Protein AF-A0A7K4F424-F1 (afdb_monomer)

Solvent-accessible surface area (backbone atoms only — not comparable to full-atom values): 5458 Å² total; per-residue (Å²): 110,64,53,72,50,64,30,34,45,78,42,71,49,81,45,98,79,65,29,37,39,34,35,35,38,39,95,97,40,77,47,81,43,26,26,52,77,48,90,92,50,90,49,78,39,56,59,72,60,48,54,52,52,58,67,36,50,92,50,72,43,27,36,39,41,34,26,42,72,80,76,43,75,75,54,74,47,82,42,74,47,83,66,92,81,78,79,75,82,78,128

Sequence (91 aa):
MSYSLFGQVVGVRKFVNGDIEVDFYHEDEITEYRYSSDQSRLGNFPKELTESLASTLATNICIEIYFDENDTPTHIELEECDDPEEDDPEE

pLDDT: mean 88.18, std 11.83, range [49.56, 96.75]

Secondary structure (DSSP, 8-state):
--EEEEEEEEEEEE-TTS-EEEEEEETTEEEEEEE-S-TTS---S-HHHHHHHHHSTTSSEEEEEEE-TTS-EEEEEEEE---TT------

Structure (mmCIF, N/CA/C/O backbone):
data_AF-A0A7K4F424-F1
#
_entry.id   AF-A0A7K4F424-F1
#
loop_
_atom_site.group_PDB
_atom_site.id
_atom_site.type_symbol
_atom_site.label_atom_id
_atom_site.label_alt_id
_atom_site.label_comp_id
_atom_site.label_asym_id
_atom_site.label_entity_id
_atom_site.label_seq_id
_atom_site.pdbx_PDB_ins_code
_atom_site.Cartn_x
_atom_site.Cartn_y
_atom_site.Cartn_z
_atom_site.occupancy
_atom_site.B_iso_or_equiv
_atom_site.auth_seq_id
_atom_site.auth_comp_id
_atom_site.auth_asym_id
_atom_site.auth_atom_id
_atom_site.pdbx_PDB_model_num
ATOM 1 N N . MET A 1 1 ? 7.194 13.286 14.187 1.00 72.81 1 MET A N 1
ATOM 2 C CA . MET A 1 1 ? 7.870 13.534 12.893 1.00 72.81 1 MET A CA 1
ATOM 3 C C . MET A 1 1 ? 7.011 12.909 11.818 1.00 72.81 1 MET A C 1
ATOM 5 O O . MET A 1 1 ? 6.816 11.705 11.870 1.00 72.81 1 MET A O 1
ATOM 9 N N . SER A 1 2 ? 6.471 13.717 10.911 1.00 89.06 2 SER A N 1
ATOM 10 C CA . SER A 1 2 ? 5.857 13.236 9.671 1.00 89.06 2 SER A CA 1
ATOM 11 C C . SER A 1 2 ? 6.946 12.778 8.700 1.00 89.06 2 SER A C 1
ATOM 13 O O . SER A 1 2 ? 8.017 13.392 8.663 1.00 89.06 2 SER A O 1
ATOM 15 N N . TYR A 1 3 ? 6.674 11.741 7.918 1.00 93.94 3 TYR A N 1
ATOM 16 C CA . TYR A 1 3 ? 7.567 11.233 6.874 1.00 93.94 3 TYR A CA 1
ATOM 17 C C . TYR A 1 3 ? 6.755 10.779 5.662 1.00 93.94 3 TYR A C 1
ATOM 19 O O . TYR A 1 3 ? 5.530 10.676 5.740 1.00 93.94 3 TYR A O 1
ATOM 27 N N . SER A 1 4 ? 7.431 10.519 4.549 1.00 94.44 4 SER A N 1
ATOM 28 C CA . SER A 1 4 ? 6.825 9.950 3.351 1.00 94.44 4 SER A CA 1
ATOM 29 C C . SER A 1 4 ? 7.601 8.730 2.863 1.00 94.44 4 SER A C 1
ATOM 31 O O . SER A 1 4 ? 8.777 8.564 3.187 1.00 94.44 4 SER A O 1
ATOM 33 N N . LEU A 1 5 ? 6.918 7.854 2.124 1.00 94.50 5 LEU A N 1
ATOM 34 C CA . LEU A 1 5 ? 7.502 6.689 1.461 1.00 94.50 5 LEU A CA 1
ATOM 35 C C . LEU A 1 5 ? 7.214 6.770 -0.035 1.00 94.50 5 LEU A C 1
ATOM 37 O O . LEU A 1 5 ? 6.050 6.781 -0.432 1.00 94.50 5 LEU A O 1
ATOM 41 N N . PHE A 1 6 ? 8.267 6.792 -0.846 1.00 94.38 6 PHE A N 1
ATOM 42 C CA . PHE A 1 6 ? 8.178 6.828 -2.305 1.00 94.38 6 PHE A CA 1
ATOM 43 C C . PHE A 1 6 ? 8.438 5.445 -2.904 1.00 94.38 6 PHE A C 1
ATOM 45 O O . PHE A 1 6 ? 9.461 4.825 -2.614 1.00 94.38 6 PHE A O 1
ATOM 52 N N . GLY A 1 7 ? 7.539 4.945 -3.743 1.00 94.00 7 GLY A N 1
ATOM 53 C CA . GLY A 1 7 ? 7.650 3.582 -4.249 1.00 94.00 7 GLY A CA 1
ATOM 54 C C . GLY A 1 7 ? 6.583 3.203 -5.263 1.00 94.00 7 GLY A C 1
ATOM 55 O O . GLY A 1 7 ? 5.873 4.053 -5.793 1.00 94.00 7 GLY A O 1
ATOM 56 N N . GLN A 1 8 ? 6.455 1.907 -5.536 1.00 94.44 8 GLN A N 1
ATOM 57 C CA . GLN A 1 8 ? 5.530 1.392 -6.544 1.00 94.44 8 GLN A CA 1
ATOM 58 C C . GLN A 1 8 ? 4.715 0.209 -6.022 1.00 94.44 8 GLN A C 1
ATOM 60 O O . GLN A 1 8 ? 5.173 -0.604 -5.220 1.00 94.44 8 GLN A O 1
ATOM 65 N N . VAL A 1 9 ? 3.483 0.086 -6.512 1.00 96.12 9 VAL A N 1
ATOM 66 C CA . VAL A 1 9 ? 2.626 -1.069 -6.233 1.00 96.12 9 VAL A CA 1
ATOM 67 C C . VAL A 1 9 ? 3.029 -2.241 -7.122 1.00 96.12 9 VAL A C 1
ATOM 69 O O . VAL A 1 9 ? 2.885 -2.192 -8.343 1.00 96.12 9 VAL A O 1
ATOM 72 N N . VAL A 1 10 ? 3.486 -3.322 -6.489 1.00 95.19 10 VAL A N 1
ATOM 73 C CA . VAL A 1 10 ? 3.966 -4.540 -7.166 1.00 95.19 10 VAL A CA 1
ATOM 74 C C . VAL A 1 10 ? 2.988 -5.711 -7.059 1.00 95.19 10 VAL A C 1
ATOM 76 O O . VAL A 1 10 ? 3.094 -6.683 -7.806 1.00 95.19 10 VAL A O 1
ATOM 79 N N . GLY A 1 11 ? 1.997 -5.620 -6.169 1.00 96.50 11 GLY A N 1
ATOM 80 C CA . GLY A 1 11 ? 0.981 -6.653 -5.984 1.00 96.50 11 GLY A CA 1
ATOM 81 C C . GLY A 1 11 ? -0.320 -6.096 -5.421 1.00 96.50 11 GLY A C 1
ATOM 82 O O . GLY A 1 11 ? -0.313 -5.190 -4.594 1.00 96.50 11 GLY A O 1
ATOM 83 N N . VAL A 1 12 ? -1.456 -6.639 -5.871 1.00 96.69 12 VAL A N 1
ATOM 84 C CA . VAL A 1 12 ? -2.789 -6.301 -5.348 1.00 96.69 12 VAL A CA 1
ATOM 85 C C . VAL A 1 12 ? -3.629 -7.564 -5.235 1.00 96.69 12 VAL A C 1
ATOM 87 O O . VAL A 1 12 ? -3.748 -8.334 -6.190 1.00 96.69 12 VAL A O 1
ATOM 90 N N . ARG A 1 13 ? -4.279 -7.751 -4.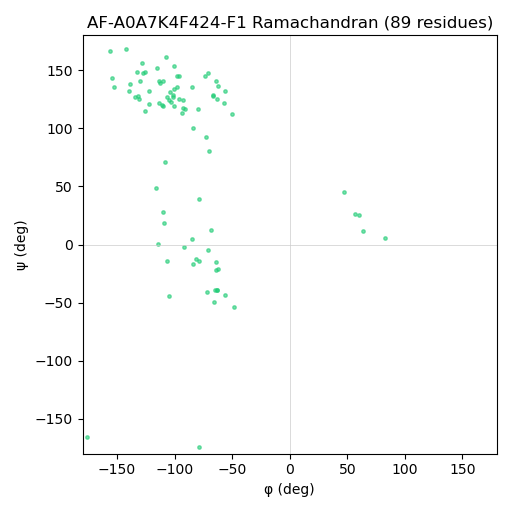086 1.00 95.88 13 ARG A N 1
ATOM 91 C CA . ARG A 1 13 ? -5.209 -8.855 -3.828 1.00 95.88 13 ARG A CA 1
ATOM 92 C C . ARG A 1 13 ? -6.533 -8.265 -3.355 1.00 95.88 13 ARG A C 1
ATOM 94 O O . ARG A 1 13 ? -6.603 -7.639 -2.303 1.00 95.88 13 ARG A O 1
ATOM 101 N N . LYS A 1 14 ? -7.591 -8.443 -4.152 1.00 94.06 14 LYS A N 1
ATOM 102 C CA . LYS A 1 14 ? -8.960 -8.021 -3.812 1.00 94.06 14 LYS A CA 1
ATOM 103 C C . LYS A 1 14 ? -9.779 -9.242 -3.424 1.00 94.06 14 LYS A C 1
ATOM 105 O O . LYS A 1 14 ? -9.898 -10.186 -4.205 1.00 94.06 14 LYS A O 1
ATOM 110 N N . PHE A 1 15 ? -10.357 -9.216 -2.233 1.00 92.38 15 PHE A N 1
ATOM 111 C CA . PHE A 1 15 ? -11.125 -10.330 -1.694 1.00 92.38 15 PHE A CA 1
ATOM 112 C C . PHE A 1 15 ? -12.630 -10.089 -1.844 1.00 92.38 15 PHE A C 1
ATOM 114 O O . PHE A 1 15 ? -13.113 -8.958 -1.868 1.00 92.38 15 PHE A O 1
ATOM 121 N N . VAL A 1 16 ? -13.409 -11.172 -1.907 1.00 91.12 16 VAL A N 1
ATOM 122 C CA . VAL A 1 16 ? -14.878 -11.112 -2.064 1.00 91.12 16 VAL A CA 1
ATOM 123 C C . VAL A 1 16 ? -15.597 -10.421 -0.899 1.00 91.12 16 VAL A C 1
ATOM 125 O O . VAL A 1 16 ? -16.725 -9.966 -1.059 1.00 91.12 16 VAL A O 1
ATOM 128 N N . ASN A 1 17 ? -14.958 -10.338 0.268 1.00 89.12 17 ASN A N 1
ATOM 129 C CA . ASN A 1 17 ? -15.459 -9.638 1.452 1.00 89.12 17 ASN A CA 1
ATOM 130 C C . ASN A 1 17 ? -15.127 -8.130 1.451 1.00 89.12 17 ASN A C 1
ATOM 132 O O . ASN A 1 17 ? -15.405 -7.447 2.434 1.00 89.12 17 ASN A O 1
ATOM 136 N N . GLY A 1 18 ? -14.537 -7.612 0.369 1.00 88.00 18 GLY A N 1
ATOM 137 C CA . GLY A 1 18 ? -14.170 -6.204 0.236 1.00 88.00 18 GLY A CA 1
ATOM 138 C C . GLY A 1 18 ? -12.841 -5.827 0.890 1.00 88.00 18 GLY A C 1
ATOM 139 O O . GLY A 1 18 ? -12.511 -4.644 0.897 1.00 88.00 18 GLY A O 1
ATOM 140 N N . ASP A 1 19 ? -12.086 -6.797 1.418 1.00 93.19 19 ASP A N 1
ATOM 141 C CA . ASP A 1 19 ? -10.712 -6.560 1.861 1.00 93.19 19 ASP A CA 1
ATOM 142 C C . ASP A 1 19 ? -9.805 -6.343 0.641 1.00 93.19 19 ASP A C 1
ATOM 144 O O . ASP A 1 19 ? -10.020 -6.917 -0.437 1.00 93.19 19 ASP A O 1
ATOM 148 N N . ILE A 1 20 ? -8.782 -5.513 0.822 1.00 94.75 20 ILE A N 1
ATOM 149 C CA . ILE A 1 20 ? -7.778 -5.220 -0.199 1.00 94.75 20 ILE A CA 1
ATOM 150 C C . ILE A 1 20 ? -6.406 -5.287 0.461 1.00 94.75 20 ILE A C 1
ATOM 152 O O . ILE A 1 20 ? -6.175 -4.615 1.463 1.00 94.75 20 ILE A O 1
ATOM 156 N N . GLU A 1 21 ? -5.510 -6.079 -0.114 1.00 95.69 21 GLU A N 1
ATOM 157 C CA . GLU A 1 21 ? -4.088 -6.111 0.232 1.00 95.69 21 GLU A CA 1
ATOM 158 C C . GLU A 1 21 ? -3.277 -5.569 -0.943 1.00 95.69 21 GLU A C 1
ATOM 160 O O . GLU A 1 21 ? -3.579 -5.862 -2.105 1.00 95.69 21 GLU A O 1
ATOM 165 N N . VAL A 1 22 ? -2.268 -4.766 -0.630 1.00 96.50 22 VAL A N 1
ATOM 166 C CA . VAL A 1 22 ? -1.374 -4.112 -1.580 1.00 96.50 22 VAL A CA 1
ATOM 167 C C . VAL A 1 22 ? 0.059 -4.355 -1.129 1.00 96.50 22 VAL A C 1
ATOM 169 O O . VAL A 1 22 ? 0.415 -4.014 -0.005 1.00 96.50 22 VAL A O 1
ATOM 172 N N . ASP A 1 23 ? 0.874 -4.904 -2.021 1.00 96.75 23 ASP A N 1
ATOM 173 C CA . ASP A 1 23 ? 2.316 -5.024 -1.837 1.00 96.75 23 ASP A CA 1
ATOM 174 C C . ASP A 1 23 ? 2.978 -3.775 -2.435 1.00 96.75 23 ASP A C 1
ATOM 176 O O . ASP A 1 23 ? 2.872 -3.524 -3.642 1.00 9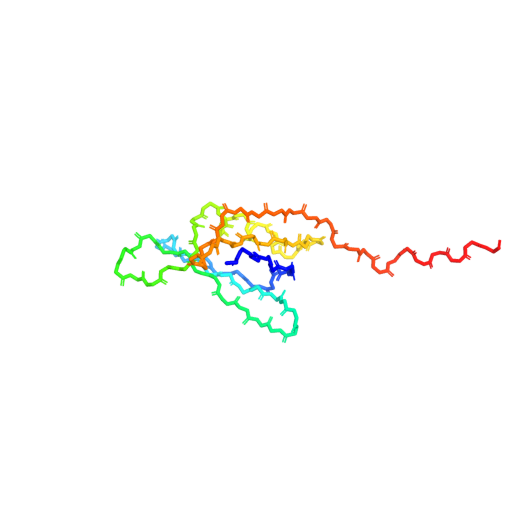6.75 23 ASP A O 1
ATOM 180 N N . PHE A 1 24 ? 3.632 -2.980 -1.590 1.00 95.81 24 PHE A N 1
ATOM 181 C CA . PHE A 1 24 ? 4.285 -1.724 -1.948 1.00 95.81 24 PHE A CA 1
ATOM 182 C C . PHE A 1 24 ? 5.803 -1.863 -1.853 1.00 95.81 24 PHE A C 1
ATOM 184 O O . PHE A 1 24 ? 6.328 -2.172 -0.786 1.00 95.81 24 PHE A O 1
ATOM 191 N N . TYR A 1 25 ? 6.497 -1.648 -2.967 1.00 94.75 25 TYR A N 1
ATOM 192 C CA . TYR A 1 25 ? 7.951 -1.707 -3.064 1.00 94.75 25 TYR A CA 1
ATOM 193 C C . TYR A 1 25 ? 8.569 -0.325 -2.846 1.00 94.75 25 TYR A C 1
ATOM 195 O O . TYR A 1 25 ? 8.235 0.610 -3.572 1.00 94.75 25 TYR A O 1
ATOM 203 N N . HIS A 1 26 ? 9.477 -0.212 -1.881 1.00 93.31 26 HIS A N 1
ATOM 204 C CA . HIS A 1 26 ? 10.198 1.010 -1.521 1.00 93.31 26 HIS A CA 1
ATOM 205 C C . HIS A 1 26 ? 11.554 0.635 -0.904 1.00 93.31 26 HIS A C 1
ATOM 207 O O . HIS A 1 26 ? 11.599 -0.269 -0.079 1.00 93.31 26 HIS A O 1
ATOM 213 N N . GLU A 1 27 ? 12.643 1.312 -1.294 1.00 91.00 27 GLU A N 1
ATOM 214 C CA . GLU A 1 27 ? 13.999 1.115 -0.728 1.00 91.00 27 GLU A CA 1
ATOM 215 C C . GLU A 1 27 ? 14.447 -0.362 -0.613 1.00 91.00 27 GLU A C 1
ATOM 217 O O . GLU A 1 27 ? 14.996 -0.790 0.396 1.00 91.00 27 GLU A O 1
ATOM 222 N N . ASP A 1 28 ? 14.217 -1.156 -1.665 1.00 90.19 28 ASP A N 1
ATOM 223 C CA . ASP A 1 28 ? 14.521 -2.600 -1.719 1.00 90.19 28 ASP A CA 1
ATOM 224 C C . ASP A 1 28 ? 13.730 -3.480 -0.726 1.00 90.19 28 ASP A C 1
ATOM 226 O O . ASP A 1 28 ? 13.997 -4.678 -0.587 1.00 90.19 28 ASP A O 1
ATOM 230 N N . GLU A 1 29 ? 12.699 -2.923 -0.091 1.00 94.25 29 GLU A N 1
ATOM 231 C CA . GLU A 1 29 ? 11.781 -3.621 0.802 1.00 94.25 29 GLU A CA 1
ATOM 232 C C . GLU A 1 29 ? 10.350 -3.643 0.242 1.00 94.25 29 GLU A C 1
ATOM 234 O O . GLU A 1 29 ? 9.920 -2.770 -0.515 1.00 94.25 29 GLU A O 1
ATOM 239 N N . ILE A 1 30 ? 9.586 -4.677 0.613 1.00 95.12 30 ILE A N 1
ATOM 240 C CA .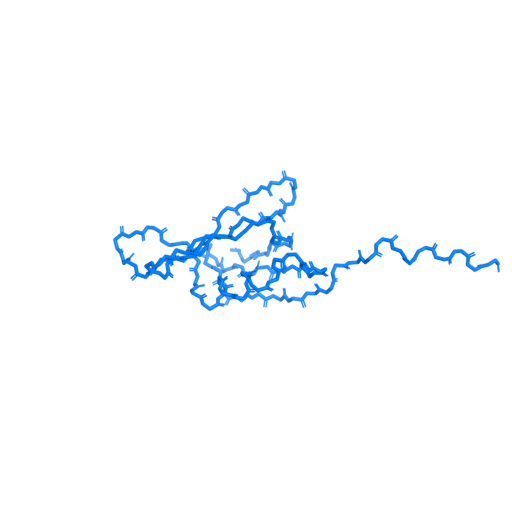 ILE A 1 30 ? 8.155 -4.782 0.301 1.00 95.12 30 ILE A CA 1
ATOM 241 C C . ILE A 1 30 ? 7.364 -4.622 1.596 1.00 95.12 30 ILE A C 1
ATOM 243 O O . ILE A 1 30 ? 7.481 -5.441 2.509 1.00 95.12 30 ILE A O 1
ATOM 247 N N . THR A 1 31 ? 6.520 -3.596 1.641 1.00 94.31 31 THR A N 1
ATOM 248 C CA . THR A 1 31 ? 5.574 -3.335 2.729 1.00 94.31 31 THR A CA 1
ATOM 249 C C . THR A 1 31 ? 4.161 -3.728 2.303 1.00 94.31 31 THR A C 1
ATOM 251 O O . THR A 1 31 ? 3.701 -3.339 1.232 1.00 94.31 31 THR A O 1
ATOM 254 N N . GLU A 1 32 ? 3.450 -4.487 3.141 1.00 94.94 32 GLU A N 1
ATOM 255 C CA . GLU A 1 32 ? 2.056 -4.870 2.883 1.00 94.94 32 GLU A CA 1
ATOM 256 C C . GLU A 1 32 ? 1.085 -3.872 3.539 1.00 94.94 32 GLU A C 1
ATOM 258 O O . GLU A 1 32 ? 1.020 -3.732 4.768 1.00 94.94 32 GLU A O 1
ATOM 263 N N . TYR A 1 33 ? 0.285 -3.201 2.710 1.00 94.31 33 TYR A N 1
ATOM 264 C CA . TYR A 1 33 ? -0.826 -2.363 3.147 1.00 94.31 33 TYR A CA 1
ATOM 265 C C . TYR A 1 33 ? -2.146 -3.098 2.988 1.00 94.31 33 TYR A C 1
ATOM 267 O O . TYR A 1 33 ? -2.439 -3.679 1.944 1.00 94.31 33 TYR A O 1
ATOM 275 N N . ARG A 1 34 ? -2.983 -3.038 4.022 1.00 94.62 34 ARG A N 1
ATOM 276 C CA . ARG A 1 34 ? -4.267 -3.724 4.055 1.00 94.62 34 ARG A CA 1
ATOM 277 C C . ARG A 1 34 ? -5.388 -2.806 4.500 1.00 94.62 34 ARG A C 1
ATOM 279 O O . ARG A 1 34 ? -5.364 -2.249 5.600 1.00 94.62 34 ARG A O 1
ATOM 286 N N . TYR A 1 35 ? -6.434 -2.788 3.685 1.00 94.19 35 TYR A N 1
ATOM 287 C CA . TYR A 1 35 ? -7.764 -2.372 4.091 1.00 94.19 35 TYR A CA 1
ATOM 288 C C . TYR A 1 35 ? -8.618 -3.602 4.411 1.00 94.19 35 TYR A C 1
ATOM 290 O O . TYR A 1 35 ? -8.648 -4.568 3.644 1.00 94.19 35 TYR A O 1
ATOM 298 N N . SER A 1 36 ? -9.354 -3.550 5.524 1.00 92.25 36 SER A N 1
ATOM 299 C CA . SER A 1 36 ? -10.409 -4.519 5.815 1.00 92.25 36 SER A CA 1
ATOM 300 C C . SER A 1 36 ? -11.708 -3.827 6.204 1.00 92.25 36 SER A C 1
ATOM 302 O O . SER A 1 36 ? -11.708 -2.827 6.922 1.00 92.25 36 SER A O 1
ATOM 304 N N . SER A 1 37 ? -12.826 -4.379 5.731 1.00 86.19 37 SER A N 1
ATOM 305 C CA . SER A 1 37 ? -14.167 -3.931 6.124 1.00 86.19 37 SER A CA 1
ATOM 306 C C . SER A 1 37 ? -14.598 -4.473 7.496 1.00 86.19 37 SER A C 1
ATOM 308 O O . SER A 1 37 ? -15.556 -3.975 8.094 1.00 86.19 37 SER A O 1
ATOM 310 N N . ASP A 1 38 ? -13.880 -5.473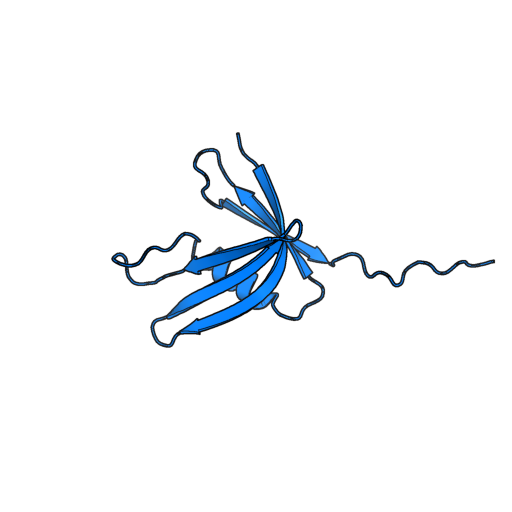 8.010 1.00 87.06 38 ASP A N 1
ATOM 311 C CA . ASP A 1 38 ? -14.113 -6.113 9.298 1.00 87.06 38 ASP A CA 1
ATOM 312 C C . ASP A 1 38 ? -13.253 -5.452 10.386 1.00 87.06 38 ASP A C 1
ATOM 314 O O . ASP A 1 38 ? -12.031 -5.580 10.398 1.00 87.06 38 ASP A O 1
ATOM 318 N N . GLN A 1 39 ? -13.900 -4.781 11.344 1.00 80.31 39 GLN A N 1
ATOM 319 C CA . GLN A 1 39 ? -13.223 -4.089 12.452 1.00 80.31 39 GLN A CA 1
ATOM 320 C C . GLN A 1 39 ? -12.453 -5.034 13.389 1.00 80.31 39 GLN A C 1
ATOM 322 O O . GLN A 1 39 ? -11.645 -4.571 14.191 1.00 80.31 39 GLN A O 1
ATOM 327 N N . SER A 1 40 ? -12.702 -6.346 13.321 1.00 84.12 40 SER A N 1
ATOM 328 C CA . SER A 1 40 ? -11.941 -7.344 14.079 1.00 84.12 40 SER A CA 1
ATOM 329 C C . SER A 1 40 ? -10.612 -7.724 13.416 1.00 84.12 40 SER A C 1
ATOM 331 O O . SER A 1 40 ? -9.767 -8.355 14.055 1.00 84.1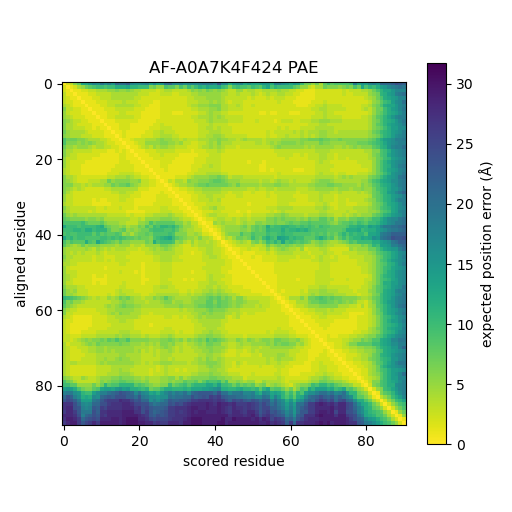2 40 SER A O 1
ATOM 333 N N . ARG A 1 41 ? -10.400 -7.336 12.151 1.00 80.62 41 ARG A N 1
ATOM 334 C CA . ARG A 1 41 ? -9.171 -7.579 11.392 1.00 80.62 41 ARG A CA 1
ATOM 335 C C . ARG A 1 41 ? -8.271 -6.348 11.427 1.00 80.62 41 ARG A C 1
ATOM 337 O O . ARG A 1 41 ? -8.730 -5.213 11.396 1.00 80.62 41 ARG A O 1
ATOM 344 N N . LEU A 1 42 ? -6.960 -6.579 11.466 1.00 77.75 42 LEU A N 1
ATOM 345 C CA . LEU A 1 42 ? -5.961 -5.510 11.473 1.00 77.75 42 LEU A CA 1
ATOM 346 C C . LEU A 1 42 ? -5.869 -4.863 10.079 1.00 77.75 42 LEU A C 1
ATOM 348 O O . LEU A 1 42 ? -5.139 -5.350 9.222 1.00 77.75 42 LEU A O 1
ATOM 352 N N . GLY A 1 43 ? -6.617 -3.794 9.824 1.00 84.06 43 GLY A N 1
ATOM 353 C CA . GLY A 1 43 ? -6.334 -2.876 8.717 1.00 84.06 43 GLY A CA 1
ATOM 354 C C . GLY A 1 43 ? -5.298 -1.841 9.155 1.00 84.06 43 GLY A C 1
ATOM 355 O O . GLY A 1 43 ? -5.403 -1.321 10.262 1.00 84.06 43 GLY A O 1
ATOM 356 N N . ASN A 1 44 ? -4.305 -1.558 8.315 1.00 87.38 44 ASN A N 1
ATOM 357 C CA . ASN A 1 44 ? -3.289 -0.525 8.568 1.00 87.38 44 ASN A CA 1
ATOM 358 C C . ASN A 1 44 ? -3.378 0.640 7.569 1.00 87.38 44 ASN A C 1
ATOM 360 O O . ASN A 1 44 ? -2.596 1.581 7.664 1.00 87.38 44 ASN A O 1
ATOM 364 N N . PHE A 1 45 ? -4.328 0.590 6.628 1.00 91.62 45 PHE A N 1
ATOM 365 C CA . PHE A 1 45 ? -4.451 1.580 5.565 1.00 91.62 45 PHE A CA 1
ATOM 366 C C . PHE A 1 45 ? -5.921 1.973 5.302 1.00 91.62 45 PHE A C 1
ATOM 368 O O . PHE A 1 45 ? -6.805 1.104 5.309 1.00 91.62 45 PHE A O 1
ATOM 375 N N . PRO A 1 46 ? -6.222 3.268 5.084 1.00 91.94 46 PRO A N 1
ATOM 376 C CA . PRO A 1 46 ? -7.558 3.751 4.758 1.00 91.94 46 PRO A CA 1
ATOM 377 C C . PRO A 1 46 ? -8.048 3.211 3.420 1.00 91.94 46 PRO A C 1
ATOM 379 O O . PRO A 1 46 ? -7.305 3.197 2.441 1.00 91.94 46 PRO A O 1
ATOM 382 N N . LYS A 1 47 ? -9.341 2.871 3.359 1.00 91.88 47 LYS A N 1
ATOM 383 C CA . LYS A 1 47 ? -9.986 2.312 2.163 1.00 91.88 47 LYS A CA 1
ATOM 384 C C . LYS A 1 47 ? -9.677 3.095 0.888 1.00 91.88 47 LYS A C 1
ATOM 386 O O . LYS A 1 47 ? -9.245 2.503 -0.093 1.00 91.88 47 LYS A O 1
ATOM 391 N N . GLU A 1 48 ? -9.923 4.404 0.908 1.00 92.75 48 GLU A N 1
ATOM 392 C CA . GLU A 1 48 ? -9.814 5.260 -0.280 1.00 92.75 48 GLU A CA 1
ATOM 393 C C . GLU A 1 48 ? -8.378 5.299 -0.816 1.00 92.75 48 GLU A C 1
ATOM 395 O O . GLU A 1 48 ? -8.153 5.222 -2.026 1.00 92.75 48 GLU A O 1
ATOM 400 N N . LEU A 1 49 ? -7.393 5.332 0.086 1.00 94.38 49 LEU A N 1
ATOM 401 C CA . LEU A 1 49 ? -5.985 5.294 -0.292 1.00 94.38 49 LEU A CA 1
ATOM 402 C C . LEU A 1 49 ? -5.593 3.898 -0.800 1.00 94.38 49 LEU A C 1
ATOM 404 O O . LEU A 1 49 ? -4.917 3.798 -1.818 1.00 94.38 49 LEU A O 1
ATOM 408 N N . THR A 1 50 ? -6.069 2.814 -0.174 1.00 94.31 50 THR A N 1
ATOM 409 C CA . THR A 1 50 ? -5.812 1.445 -0.657 1.00 94.31 50 THR A CA 1
ATOM 410 C C . THR A 1 50 ? -6.422 1.199 -2.036 1.00 94.31 5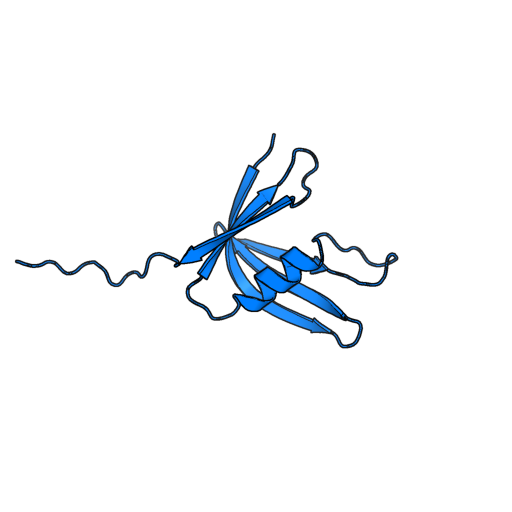0 THR A C 1
ATOM 412 O O . THR A 1 50 ? -5.804 0.545 -2.870 1.00 94.31 50 THR A O 1
ATOM 415 N N . GLU A 1 51 ? -7.623 1.712 -2.307 1.00 94.62 51 GLU A N 1
ATOM 416 C CA . GLU A 1 51 ? -8.259 1.615 -3.626 1.00 94.62 51 GLU A CA 1
ATOM 417 C C . GLU A 1 51 ? -7.468 2.377 -4.693 1.00 94.62 51 GLU A C 1
ATOM 419 O O . GLU A 1 51 ? -7.312 1.873 -5.808 1.00 94.62 51 GLU A O 1
ATOM 424 N N . SER A 1 52 ? -6.927 3.542 -4.330 1.00 94.19 52 SER A N 1
ATOM 425 C CA . SER A 1 52 ? -6.072 4.343 -5.206 1.00 94.19 52 SER A CA 1
ATOM 426 C C . SER A 1 52 ? -4.760 3.615 -5.514 1.00 94.19 52 SER A C 1
ATOM 428 O O . SER A 1 52 ? -4.454 3.410 -6.686 1.00 94.19 52 SER A O 1
ATOM 430 N N . LEU A 1 53 ? -4.059 3.092 -4.500 1.00 94.56 53 LEU A N 1
ATOM 431 C CA . LEU A 1 53 ? -2.884 2.228 -4.694 1.00 94.56 53 LEU A CA 1
ATOM 432 C C . LEU A 1 53 ? -3.214 0.999 -5.554 1.00 94.56 53 LEU A C 1
ATOM 434 O O . LEU A 1 53 ? -2.491 0.633 -6.471 1.00 94.56 53 LEU A O 1
ATOM 438 N N . ALA A 1 54 ? -4.355 0.360 -5.310 1.00 94.88 54 ALA A N 1
ATOM 439 C CA . ALA A 1 54 ? -4.756 -0.813 -6.073 1.00 94.88 54 ALA A CA 1
ATOM 440 C C . ALA A 1 54 ? -5.001 -0.515 -7.565 1.00 94.88 54 ALA A C 1
ATOM 442 O O . ALA A 1 54 ? -5.001 -1.441 -8.378 1.00 94.88 54 ALA A O 1
ATOM 443 N N . SER A 1 55 ? -5.264 0.745 -7.921 1.00 94.00 55 SER A N 1
ATOM 444 C CA . SER A 1 55 ? -5.496 1.180 -9.301 1.00 94.00 55 SER A CA 1
ATOM 445 C C . SER A 1 55 ? -4.214 1.476 -10.081 1.00 94.00 55 SER A C 1
ATOM 447 O O . SER A 1 55 ? -4.264 1.492 -11.307 1.00 94.00 55 SER A O 1
ATOM 449 N N . THR A 1 56 ? -3.081 1.649 -9.395 1.00 93.69 56 THR A N 1
ATOM 450 C CA . THR A 1 56 ? -1.778 1.937 -10.015 1.00 93.69 56 THR A CA 1
ATOM 451 C C . THR A 1 56 ? -0.970 0.670 -10.309 1.00 93.69 56 THR A C 1
ATOM 453 O O . THR A 1 56 ? 0.107 0.746 -10.903 1.00 93.69 56 THR A O 1
ATOM 456 N N . LEU A 1 57 ? -1.482 -0.518 -9.955 1.00 93.62 57 LEU A N 1
ATOM 457 C CA . LEU A 1 57 ? -0.824 -1.784 -10.281 1.00 93.62 57 LEU A CA 1
ATOM 458 C C . LEU A 1 57 ? -0.600 -1.903 -11.793 1.00 93.62 57 LEU A C 1
ATOM 460 O O . LEU A 1 57 ? -1.536 -1.747 -12.578 1.00 93.62 57 LEU A O 1
ATOM 464 N N . ALA A 1 58 ? 0.625 -2.273 -12.169 1.00 84.69 58 ALA A N 1
ATOM 465 C CA . ALA A 1 58 ? 1.050 -2.452 -13.557 1.00 84.69 58 ALA A CA 1
ATOM 466 C C . ALA A 1 58 ? 0.932 -1.181 -14.425 1.00 84.69 58 ALA A C 1
ATOM 468 O O . ALA A 1 58 ? 0.800 -1.273 -15.645 1.00 84.69 58 ALA A O 1
ATOM 469 N N . THR A 1 59 ? 0.989 -0.002 -13.803 1.00 89.00 59 THR A N 1
ATOM 470 C CA . THR A 1 59 ? 1.151 1.289 -14.486 1.00 89.00 59 THR A CA 1
ATOM 471 C C . THR A 1 59 ? 2.561 1.834 -14.251 1.00 89.00 59 THR A C 1
ATOM 473 O O . THR A 1 59 ? 3.212 1.427 -13.290 1.00 89.00 59 THR A O 1
ATOM 476 N N . ASN A 1 60 ? 3.025 2.774 -15.082 1.00 88.62 60 ASN A N 1
ATOM 477 C CA . ASN A 1 60 ? 4.284 3.496 -14.846 1.00 88.62 60 ASN A CA 1
ATOM 478 C C . ASN A 1 60 ? 4.121 4.615 -13.793 1.00 88.62 60 ASN A C 1
ATOM 480 O O . ASN A 1 60 ? 4.609 5.725 -13.964 1.00 88.62 60 ASN A O 1
ATOM 484 N N . ILE A 1 61 ? 3.344 4.356 -12.739 1.00 92.38 61 ILE A N 1
ATOM 485 C CA . ILE A 1 61 ? 3.041 5.336 -11.693 1.00 92.38 61 ILE A CA 1
ATOM 486 C C . ILE A 1 61 ? 3.824 4.964 -10.439 1.00 92.38 61 ILE A C 1
ATOM 488 O O . ILE A 1 61 ? 3.722 3.839 -9.936 1.00 92.38 61 ILE A O 1
ATOM 492 N N . CYS A 1 62 ? 4.566 5.936 -9.934 1.00 93.06 62 CYS A N 1
ATOM 493 C CA . CYS A 1 62 ? 5.198 5.934 -8.631 1.00 93.06 62 CYS A CA 1
ATOM 494 C C . CYS A 1 62 ? 4.290 6.687 -7.655 1.00 93.06 62 CYS A C 1
ATOM 496 O O . CYS A 1 62 ? 3.565 7.612 -8.025 1.00 93.06 62 CYS A O 1
ATOM 498 N N . ILE A 1 63 ? 4.265 6.240 -6.406 1.00 94.75 63 ILE A N 1
ATOM 499 C CA . ILE A 1 63 ? 3.405 6.800 -5.370 1.00 94.75 63 ILE A CA 1
ATOM 500 C C . ILE A 1 63 ? 4.261 7.275 -4.210 1.00 94.75 63 ILE A C 1
ATOM 502 O O . ILE A 1 63 ? 5.077 6.512 -3.692 1.00 94.75 63 ILE A O 1
ATOM 506 N N . GLU A 1 64 ? 4.001 8.496 -3.756 1.00 95.75 64 GLU A N 1
ATOM 507 C CA . GLU A 1 64 ? 4.485 8.999 -2.477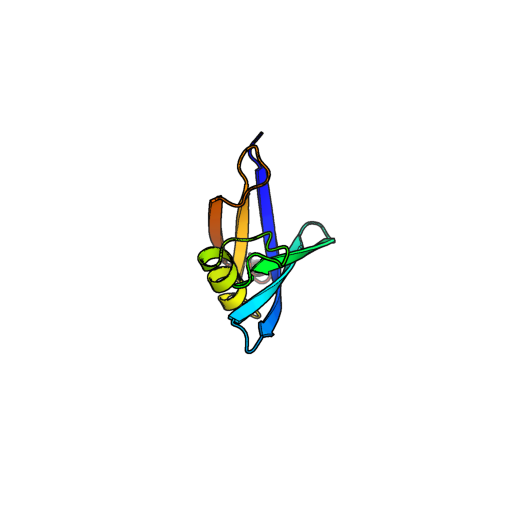 1.00 95.75 64 GLU A CA 1
ATOM 508 C C . GLU A 1 64 ? 3.365 8.928 -1.434 1.00 95.75 64 GLU A C 1
ATOM 510 O O . GLU A 1 64 ? 2.297 9.518 -1.598 1.00 95.75 64 GLU A O 1
ATOM 515 N N . ILE A 1 65 ? 3.581 8.165 -0.363 1.00 95.19 65 ILE A N 1
ATOM 516 C CA . ILE A 1 65 ? 2.626 7.988 0.735 1.00 95.19 65 ILE A CA 1
ATOM 517 C C . ILE A 1 65 ? 3.079 8.834 1.918 1.00 95.19 65 ILE A C 1
ATOM 519 O O . ILE A 1 65 ? 4.171 8.616 2.432 1.00 95.19 65 ILE A O 1
ATOM 523 N N . TYR A 1 66 ? 2.228 9.739 2.402 1.00 95.81 66 TYR A N 1
ATOM 524 C CA . TYR A 1 66 ? 2.554 10.643 3.506 1.00 95.81 66 TYR A CA 1
ATOM 525 C C . TYR A 1 66 ? 1.950 10.186 4.833 1.00 95.81 66 TYR A C 1
ATOM 527 O O . TYR A 1 66 ? 0.733 10.007 4.948 1.00 95.81 66 TYR A O 1
ATOM 535 N N . PHE A 1 67 ? 2.783 10.098 5.866 1.00 94.69 67 PHE A N 1
ATOM 536 C CA . PHE A 1 67 ? 2.421 9.662 7.212 1.00 94.69 67 PHE A CA 1
ATOM 537 C C . PHE A 1 67 ? 2.470 10.820 8.210 1.00 94.69 67 PHE A C 1
ATOM 539 O O . PHE A 1 67 ? 3.354 11.684 8.165 1.00 94.69 67 PHE A O 1
ATOM 546 N N . ASP A 1 68 ? 1.506 10.836 9.129 1.00 93.19 68 ASP A N 1
ATOM 547 C CA . ASP A 1 68 ? 1.515 11.751 10.265 1.00 93.19 68 ASP A CA 1
ATOM 548 C C . ASP A 1 68 ? 2.460 11.274 11.385 1.00 93.19 68 ASP A C 1
ATOM 550 O O . ASP A 1 68 ? 3.197 10.299 11.260 1.00 93.19 68 ASP A O 1
ATOM 554 N N . GLU A 1 69 ? 2.447 11.977 12.517 1.00 93.38 69 GLU A N 1
ATOM 555 C CA . GLU A 1 69 ? 3.289 11.633 13.668 1.00 93.38 69 GLU A CA 1
ATOM 556 C C . GLU A 1 69 ? 2.862 10.355 14.411 1.00 93.38 69 GLU A C 1
ATOM 558 O O . GLU A 1 69 ? 3.551 9.953 15.347 1.00 93.38 69 GLU A O 1
ATOM 563 N N . ASN A 1 70 ? 1.738 9.746 14.023 1.00 90.50 70 ASN A N 1
ATOM 564 C CA . ASN A 1 70 ? 1.184 8.519 14.592 1.00 90.50 70 ASN A CA 1
ATOM 565 C C . ASN A 1 70 ? 1.318 7.329 13.627 1.00 90.50 70 ASN A C 1
ATOM 567 O O . ASN A 1 70 ? 0.560 6.366 13.762 1.00 90.50 70 ASN A O 1
ATOM 571 N N . ASP A 1 71 ? 2.202 7.416 12.626 1.00 88.25 71 ASP A N 1
ATOM 572 C CA . ASP A 1 71 ? 2.364 6.408 11.568 1.00 88.25 71 ASP A CA 1
ATOM 573 C C . ASP A 1 71 ? 1.061 6.137 10.792 1.00 88.25 71 ASP A C 1
ATOM 575 O O . ASP A 1 71 ? 0.847 5.055 10.242 1.00 88.25 71 ASP A O 1
ATOM 579 N N . THR A 1 72 ? 0.157 7.121 10.745 1.00 90.38 72 THR A N 1
ATOM 580 C CA . THR A 1 72 ? -1.104 7.002 10.017 1.00 90.38 72 THR A CA 1
ATOM 581 C C . THR A 1 72 ? -0.958 7.630 8.632 1.00 90.38 72 THR A C 1
ATOM 583 O O . THR A 1 72 ? -0.604 8.809 8.536 1.00 90.38 72 THR A O 1
ATOM 586 N N . PRO A 1 73 ? -1.254 6.894 7.547 1.00 92.25 73 PRO A N 1
ATOM 587 C CA . PRO A 1 73 ? -1.238 7.449 6.198 1.00 92.25 73 PRO A CA 1
ATOM 588 C C . PRO A 1 73 ? -2.351 8.494 6.048 1.00 92.25 73 PRO A C 1
ATOM 590 O O . PRO A 1 73 ? -3.519 8.244 6.355 1.00 92.25 73 PRO A O 1
ATOM 593 N N . THR A 1 74 ? -1.983 9.678 5.570 1.00 92.69 74 THR A N 1
ATOM 594 C CA . THR A 1 74 ? -2.872 10.844 5.474 1.00 92.69 74 THR A CA 1
ATOM 595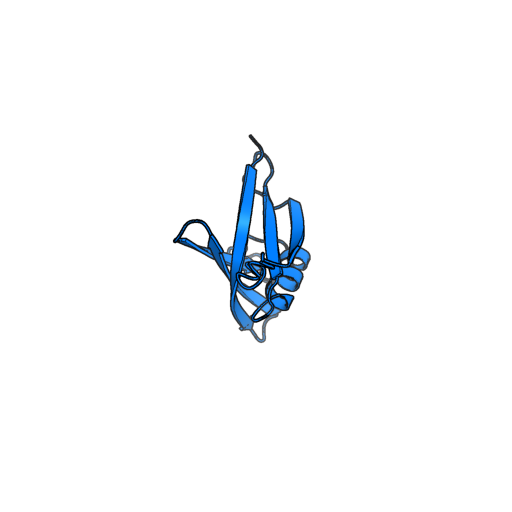 C C . THR A 1 74 ? -3.324 11.117 4.046 1.00 92.69 74 THR A C 1
ATOM 597 O O . THR A 1 74 ? -4.504 11.368 3.815 1.00 92.69 74 THR A O 1
ATOM 600 N N . HIS A 1 75 ? -2.400 11.057 3.089 1.00 94.25 75 HIS A N 1
ATOM 601 C CA . HIS A 1 75 ? -2.653 11.260 1.668 1.00 94.25 75 HIS A CA 1
ATOM 602 C C . HIS A 1 75 ? -1.572 10.574 0.831 1.00 94.25 75 HIS A C 1
ATOM 604 O O . HIS A 1 75 ? -0.548 10.137 1.364 1.00 94.25 75 HIS A O 1
ATOM 610 N N . ILE A 1 76 ? -1.838 10.458 -0.469 1.00 95.12 76 ILE A N 1
ATOM 611 C CA . ILE A 1 76 ? -0.887 9.951 -1.455 1.00 95.12 76 ILE A CA 1
ATOM 612 C C . ILE A 1 76 ? -0.766 10.942 -2.609 1.00 95.12 76 ILE A C 1
ATOM 614 O O . ILE A 1 76 ? -1.756 11.580 -2.977 1.00 95.12 76 ILE A O 1
ATOM 618 N N . GLU A 1 77 ? 0.418 11.020 -3.195 1.00 95.25 77 GLU A N 1
ATOM 619 C CA . GLU A 1 77 ? 0.675 11.712 -4.455 1.00 95.25 77 GLU A CA 1
ATOM 620 C C . GLU A 1 77 ? 1.074 10.686 -5.515 1.00 95.25 77 GLU A C 1
ATOM 622 O O . GLU A 1 77 ? 1.722 9.685 -5.213 1.00 95.25 77 GLU A O 1
ATOM 627 N N . LEU A 1 78 ? 0.591 10.891 -6.740 1.00 93.81 78 LEU A N 1
ATOM 628 C CA . LEU A 1 78 ? 0.824 10.003 -7.874 1.00 93.81 78 LEU A CA 1
ATOM 629 C C . LEU A 1 78 ? 1.677 10.755 -8.884 1.00 93.81 78 LEU A C 1
ATOM 631 O O . LEU A 1 78 ? 1.247 11.795 -9.386 1.00 93.81 78 LEU A O 1
ATOM 635 N N . GLU A 1 79 ? 2.836 10.204 -9.200 1.00 89.88 79 GLU A N 1
ATOM 636 C CA . GLU A 1 79 ? 3.761 10.751 -10.185 1.00 89.88 79 GLU A CA 1
ATOM 637 C C . GLU A 1 79 ? 4.079 9.676 -11.223 1.00 89.88 79 GLU A C 1
ATOM 639 O O . GLU A 1 79 ? 4.050 8.480 -10.929 1.00 89.88 79 GLU A O 1
ATOM 644 N N . GLU A 1 80 ? 4.337 10.076 -12.465 1.00 88.12 80 GLU A N 1
ATOM 645 C CA . GLU A 1 80 ? 4.890 9.145 -13.448 1.00 88.12 80 GLU A CA 1
ATOM 646 C C . GLU A 1 80 ? 6.306 8.791 -12.983 1.00 88.12 80 GLU A C 1
ATOM 648 O O . GLU A 1 80 ? 7.085 9.684 -12.650 1.00 88.12 80 GLU A O 1
ATOM 653 N N . CYS A 1 81 ? 6.623 7.499 -12.874 1.00 85.94 81 CYS A N 1
ATOM 654 C CA . CYS A 1 81 ? 7.998 7.110 -12.584 1.00 85.94 81 CYS A CA 1
ATOM 655 C C . CYS A 1 81 ? 8.871 7.600 -13.742 1.00 85.94 81 CYS A C 1
ATOM 657 O O . CYS A 1 81 ? 8.477 7.411 -14.895 1.00 85.94 81 CYS A O 1
ATOM 659 N N . ASP A 1 82 ? 10.041 8.173 -13.443 1.00 76.88 82 ASP A N 1
ATOM 660 C CA . ASP A 1 82 ? 11.010 8.545 -14.476 1.00 76.88 82 ASP A CA 1
ATOM 661 C C . ASP A 1 82 ? 11.241 7.342 -15.399 1.00 76.88 82 ASP A C 1
ATOM 663 O 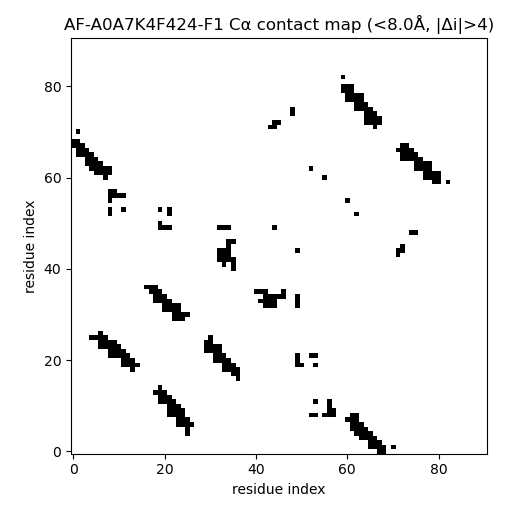O . ASP A 1 82 ? 11.766 6.302 -14.980 1.00 76.88 82 ASP A O 1
ATOM 667 N N . ASP A 1 83 ? 10.797 7.467 -16.651 1.00 60.81 83 ASP A N 1
ATOM 668 C CA . ASP A 1 83 ? 11.095 6.485 -17.677 1.00 60.81 83 ASP A CA 1
ATOM 669 C C . ASP A 1 83 ? 12.620 6.500 -17.869 1.00 60.81 83 ASP A C 1
ATOM 671 O O . ASP A 1 83 ? 13.195 7.550 -18.164 1.00 60.81 83 ASP A O 1
ATOM 675 N N . PRO A 1 84 ? 13.319 5.360 -17.748 1.00 57.41 84 PRO A N 1
ATOM 676 C CA . PRO A 1 84 ? 14.760 5.298 -17.991 1.00 57.41 84 PRO A CA 1
ATOM 677 C C . PRO A 1 84 ? 15.137 5.518 -19.475 1.00 57.41 84 PRO A C 1
ATOM 679 O O . PRO A 1 84 ? 16.271 5.235 -19.857 1.00 57.41 84 PRO A O 1
ATOM 682 N N . GLU A 1 85 ? 14.209 5.989 -20.318 1.00 55.88 85 GLU A N 1
ATOM 683 C CA . GLU A 1 85 ? 14.358 6.185 -21.765 1.00 55.88 85 GLU A CA 1
ATOM 684 C C . GLU A 1 85 ? 14.400 7.668 -22.202 1.00 55.88 85 GLU A C 1
ATOM 686 O O . GLU A 1 85 ? 14.067 7.973 -23.344 1.00 55.88 85 GLU A O 1
ATOM 691 N N . GLU A 1 86 ? 14.867 8.594 -21.355 1.00 55.50 86 GLU A N 1
ATOM 692 C CA . GLU A 1 86 ? 15.264 9.956 -21.783 1.00 55.50 86 GLU A CA 1
ATOM 693 C C . GLU A 1 86 ? 16.766 10.235 -21.567 1.00 55.50 86 GLU A C 1
ATOM 695 O O . GLU A 1 86 ? 17.173 11.273 -21.052 1.00 55.50 86 GLU A O 1
ATOM 700 N N . ASP A 1 87 ? 17.612 9.303 -22.007 1.00 53.25 87 ASP A N 1
ATOM 701 C CA . ASP A 1 87 ? 19.005 9.587 -22.376 1.00 53.25 87 ASP A CA 1
ATOM 702 C C . ASP A 1 87 ? 19.075 9.489 -23.913 1.00 53.25 87 ASP A C 1
ATOM 704 O O . ASP A 1 87 ? 19.556 8.504 -24.475 1.00 53.25 87 ASP A O 1
ATOM 708 N N . ASP A 1 88 ? 18.480 10.464 -24.615 1.00 53.41 88 ASP A N 1
ATOM 709 C CA . ASP A 1 88 ? 18.813 10.726 -26.020 1.00 53.41 88 ASP A CA 1
ATOM 710 C C . ASP A 1 88 ? 20.049 11.636 -26.023 1.00 53.41 88 ASP A C 1
ATOM 712 O O . ASP A 1 88 ? 19.924 12.842 -25.772 1.00 53.41 88 ASP A O 1
ATOM 716 N N . PRO A 1 89 ? 21.269 11.106 -26.237 1.00 53.56 89 PRO A N 1
ATOM 717 C CA . PRO A 1 89 ? 22.401 11.944 -26.572 1.00 53.56 89 PRO A CA 1
ATOM 718 C C . PRO A 1 89 ? 22.180 12.479 -27.992 1.00 53.56 89 PRO A C 1
ATOM 720 O O . PRO A 1 89 ? 22.750 11.959 -28.953 1.00 53.56 89 PRO A O 1
ATOM 723 N N . GLU A 1 90 ? 21.363 13.528 -28.133 1.00 58.25 90 GLU A N 1
ATOM 724 C CA . GLU A 1 90 ? 21.436 14.376 -29.319 1.00 58.25 90 GLU A CA 1
ATOM 725 C C . GLU A 1 90 ? 22.877 14.921 -29.409 1.00 58.25 90 GLU A C 1
ATOM 727 O O . GLU A 1 90 ? 23.396 15.515 -28.459 1.00 58.25 90 GLU A O 1
ATOM 732 N N . GLU A 1 91 ? 23.532 14.628 -30.538 1.00 49.56 91 GLU A N 1
ATOM 733 C CA . GLU A 1 91 ? 24.953 14.877 -30.840 1.00 49.56 91 GLU A CA 1
ATOM 734 C C . GLU A 1 91 ? 25.475 16.308 -30.617 1.00 49.56 91 GLU A C 1
ATOM 736 O O . GLU A 1 91 ? 24.787 17.291 -30.986 1.00 49.56 91 GLU A O 1
#

Nearest PDB structures (foldseek):
  1u5k-assembly1_A  TM=5.245E-01  e=4.741E-03  Deinococcus radiodurans R1 = ATCC 13939 = DSM 20539
  6fhs-assembly1_F  TM=5.564E-01  e=2.942E-02  Thermochaetoides thermophila DSM 1495
  1w3s-assembly1_A  TM=5.078E-01  e=2.212E-02  Deinococcus radiodurans R1 = ATCC 13939 = DSM 20539
  2xgt-assembly1_A  TM=5.119E-01  e=4.643E-02  Brugia malayi
  8txr-assembly1_C  TM=4.780E-01  e=8.213E-02  Escherichia coli

Foldseek 3Di:
DKDKFKFAWADWDADPQRKIWTFTDGPNDTDIAIDDPDPVDDHQADSVVRVVRNVCHPHQKMKMFIADPVRHTDDIDIDRNPDPPPPPPPD

Mean predicted aligned error: 6.29 Å

Radius of gyration: 15.13 Å; Cα contacts (8 Å, |Δi|>4): 168; chains: 1; bounding box: 40×26×45 Å